Protein AF-A0A9D9EB03-F1 (afdb_monomer_lite)

Radius of gyration: 18.65 Å; chains: 1; bounding box: 46×35×50 Å

Secondary structure (DSSP, 8-state):
-EEEEEEEEEEEE-TTS-EEEEEEEEEEEEEETTEEEEEEEEGGG--S-----HHHHTTPPP---HHHHHHHHHHHHHHHHHHHHHHHHHHT--EEETTEEE---TT---EEEETTEEEE--HHHHHTT------

pLDDT: mean 79.45, std 19.83, range [30.23, 98.12]

Foldseek 3Di:
DDKDKDKAWDFDADPVRHGPWTFMKIKIWDDDPNDIDIDIDTQLVLDLDLCHDPVRLVRGDDDPRPSSVVSSVLNVLLVVVLVVVVVCLCVQHWDDQDNFIFGRHNPDQGWGDDPHDTAHDDPVCSSSSNDDDDD

Sequence (135 aa):
MVGTTYYAAVAELDQQQEVKQVFATTALTSYEDREFSYKEMDEHAIPACCDCPVGILKLLTPTDDQNANQWRKNCATYHRAKQLLKQAEKNGNTINACHHDLFFDKGCKKWLETDNQSYYVRRKDILDNNFIVIA

Structure (mmCIF, N/CA/C/O backbone):
data_AF-A0A9D9EB03-F1
#
_entry.id   AF-A0A9D9EB03-F1
#
loop_
_atom_site.group_PDB
_atom_site.id
_atom_site.type_symbol
_atom_site.label_atom_id
_atom_site.label_alt_id
_atom_site.label_comp_id
_atom_site.label_asym_id
_atom_site.label_entity_id
_atom_site.label_seq_id
_atom_site.pdbx_PDB_ins_code
_atom_site.Cartn_x
_atom_site.Cartn_y
_atom_site.Cartn_z
_atom_site.occupancy
_atom_site.B_iso_or_equiv
_atom_site.auth_seq_id
_atom_site.auth_comp_id
_atom_site.auth_asym_id
_atom_site.auth_atom_id
_atom_site.pdbx_PDB_model_num
ATOM 1 N N . MET A 1 1 ? -3.093 -20.491 -11.125 1.00 67.25 1 MET A N 1
ATOM 2 C CA . MET A 1 1 ? -3.325 -19.392 -10.167 1.00 67.25 1 MET A CA 1
ATOM 3 C C . MET A 1 1 ? -3.626 -18.041 -10.837 1.00 67.25 1 MET A C 1
ATOM 5 O O . MET A 1 1 ? -2.809 -17.549 -11.611 1.00 67.25 1 MET A O 1
ATOM 9 N N . VAL A 1 2 ? -4.777 -17.428 -10.535 1.00 75.94 2 VAL A N 1
ATOM 10 C CA . VAL A 1 2 ? -5.097 -16.014 -10.841 1.00 75.94 2 VAL A CA 1
ATOM 11 C C . VAL A 1 2 ? -5.243 -15.272 -9.517 1.00 75.94 2 VAL A C 1
ATOM 13 O O . VAL A 1 2 ? -5.966 -15.741 -8.651 1.00 75.94 2 VAL A O 1
ATOM 16 N N . GLY A 1 3 ? -4.586 -14.129 -9.335 1.00 80.06 3 GLY A N 1
ATOM 17 C CA . GLY A 1 3 ? -4.628 -13.412 -8.061 1.00 80.06 3 GLY A CA 1
ATOM 18 C C . GLY A 1 3 ? -4.230 -11.948 -8.182 1.00 80.06 3 GLY A C 1
ATOM 19 O O . GLY A 1 3 ? -3.522 -11.560 -9.113 1.00 80.06 3 GLY A O 1
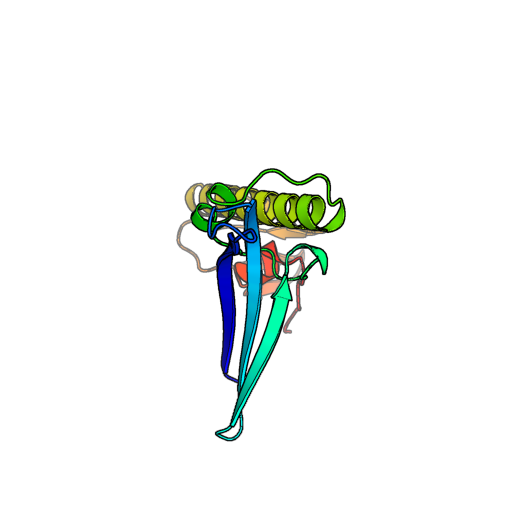ATOM 20 N N . THR A 1 4 ? -4.702 -11.131 -7.245 1.00 88.12 4 THR A N 1
ATOM 21 C CA . THR A 1 4 ? -4.337 -9.714 -7.135 1.00 88.12 4 THR A CA 1
ATOM 22 C C . THR A 1 4 ? -4.225 -9.291 -5.677 1.00 88.12 4 THR A C 1
ATOM 24 O O . THR A 1 4 ? -4.696 -9.976 -4.768 1.00 88.12 4 THR A O 1
ATOM 27 N N . THR A 1 5 ? -3.638 -8.123 -5.464 1.00 92.62 5 THR A N 1
ATOM 28 C CA . THR A 1 5 ? -3.664 -7.437 -4.179 1.00 92.62 5 THR A CA 1
ATOM 29 C C . THR A 1 5 ? -4.834 -6.460 -4.148 1.00 92.62 5 THR A C 1
ATOM 31 O O . THR A 1 5 ? -4.990 -5.647 -5.062 1.00 92.62 5 THR A O 1
ATOM 34 N N . TYR A 1 6 ? -5.658 -6.542 -3.109 1.00 94.69 6 TYR A N 1
ATOM 35 C CA . TYR A 1 6 ? -6.695 -5.567 -2.797 1.00 94.69 6 TYR A CA 1
ATOM 36 C C . TYR A 1 6 ? -6.213 -4.646 -1.679 1.00 94.69 6 TYR A C 1
ATOM 38 O O . TYR A 1 6 ? -5.579 -5.108 -0.736 1.00 94.69 6 TYR A O 1
ATOM 46 N N . TYR A 1 7 ? -6.537 -3.361 -1.779 1.00 96.44 7 TYR A N 1
ATOM 47 C CA . TYR A 1 7 ? -6.171 -2.342 -0.802 1.00 96.44 7 TYR A CA 1
ATOM 48 C C . TYR A 1 7 ? -7.417 -1.576 -0.373 1.00 96.44 7 TYR A C 1
ATOM 50 O O . TYR A 1 7 ? -8.228 -1.207 -1.224 1.00 96.44 7 TYR A O 1
ATOM 58 N N . ALA A 1 8 ? -7.537 -1.273 0.917 1.00 97.25 8 ALA A N 1
ATOM 59 C CA . ALA A 1 8 ? -8.588 -0.401 1.428 1.00 97.25 8 ALA A CA 1
ATOM 60 C C . ALA A 1 8 ? -8.085 0.488 2.568 1.00 97.25 8 ALA A C 1
ATOM 62 O O . ALA A 1 8 ? -7.229 0.087 3.352 1.00 97.25 8 ALA A O 1
ATOM 63 N N . ALA A 1 9 ? -8.647 1.694 2.650 1.00 98.00 9 ALA A N 1
ATOM 64 C CA . ALA A 1 9 ? -8.582 2.527 3.844 1.00 98.00 9 ALA A CA 1
ATOM 65 C C . ALA A 1 9 ? -9.764 2.146 4.743 1.00 98.00 9 ALA A C 1
ATOM 67 O O . ALA A 1 9 ? -10.914 2.205 4.304 1.00 98.00 9 ALA A O 1
ATOM 68 N N . VAL A 1 10 ? -9.480 1.728 5.971 1.00 97.50 10 VAL A N 1
ATOM 69 C CA . VAL A 1 10 ? -10.471 1.256 6.941 1.00 97.50 10 VAL A CA 1
ATOM 70 C C . VAL A 1 10 ? -10.568 2.277 8.061 1.00 97.50 10 VAL A C 1
ATOM 72 O O . VAL A 1 10 ? -9.563 2.589 8.694 1.00 97.50 10 VAL A O 1
ATOM 75 N N . ALA A 1 11 ? -11.774 2.797 8.290 1.00 97.50 11 ALA A N 1
ATOM 76 C CA . ALA A 1 11 ? -12.063 3.663 9.425 1.00 97.50 11 ALA A CA 1
ATOM 77 C C . ALA A 1 11 ? -12.370 2.807 10.661 1.00 97.50 11 ALA A C 1
ATOM 79 O O . ALA A 1 11 ? -13.362 2.078 10.689 1.00 97.50 11 ALA A O 1
ATOM 80 N N . GLU A 1 12 ? -11.520 2.902 11.676 1.00 95.94 12 GLU A N 1
ATOM 81 C CA . GLU A 1 12 ? -11.812 2.409 13.016 1.00 95.94 12 GLU A CA 1
ATOM 82 C C . GLU A 1 12 ? -12.678 3.439 13.737 1.00 95.94 12 GLU A C 1
ATOM 84 O O . GLU A 1 12 ? -12.338 4.625 13.783 1.00 95.94 12 GLU A O 1
ATOM 89 N N . LEU A 1 13 ? -13.794 2.977 14.297 1.00 96.88 13 LEU A N 1
ATOM 90 C CA . LEU A 1 13 ? -14.709 3.807 15.070 1.00 96.88 13 LEU A CA 1
ATOM 91 C C . LEU A 1 13 ? -14.452 3.641 16.571 1.00 96.88 13 LEU A C 1
ATOM 93 O O . LEU A 1 13 ? -14.048 2.566 17.020 1.00 96.88 13 LEU A O 1
ATOM 97 N N . ASP A 1 14 ? -14.697 4.689 17.349 1.00 95.38 14 ASP A N 1
ATOM 98 C CA . ASP A 1 14 ? -14.716 4.619 18.809 1.00 95.38 14 ASP A CA 1
ATOM 99 C C . ASP A 1 14 ? -16.072 4.120 19.360 1.00 95.38 14 ASP A C 1
ATOM 101 O O . ASP A 1 14 ? -16.955 3.674 18.622 1.00 95.38 14 ASP A O 1
ATOM 105 N N . GLN A 1 15 ? -16.245 4.169 20.685 1.00 95.06 15 GLN A N 1
ATOM 106 C CA . GLN A 1 15 ? -17.484 3.734 21.346 1.00 95.06 15 GLN A CA 1
ATOM 107 C C . GLN A 1 15 ? -18.686 4.637 21.018 1.00 95.06 15 GLN A C 1
ATOM 109 O O . GLN A 1 15 ? -19.831 4.217 21.179 1.00 95.06 15 GLN A O 1
ATOM 114 N N . GLN A 1 16 ? -18.430 5.859 20.555 1.00 95.31 16 GLN A N 1
ATOM 115 C CA . GLN A 1 16 ? -19.400 6.880 20.186 1.00 95.31 16 GLN A CA 1
ATOM 116 C C . GLN A 1 16 ? -19.726 6.855 18.683 1.00 95.31 16 GLN A C 1
ATOM 118 O O . GLN A 1 16 ? -20.527 7.667 18.226 1.00 95.31 16 GLN A O 1
ATOM 123 N N . GLN A 1 17 ? -19.170 5.894 17.932 1.00 93.31 17 GLN A N 1
ATOM 124 C CA . GLN A 1 17 ? -19.271 5.782 16.473 1.00 93.31 17 GLN A CA 1
ATOM 125 C C . GLN A 1 17 ? -18.589 6.928 15.704 1.00 93.31 17 GLN A C 1
ATOM 127 O O . GLN A 1 17 ? -18.892 7.146 14.529 1.00 93.31 17 GLN A O 1
ATOM 132 N N . GLU A 1 18 ? -17.641 7.632 16.322 1.00 95.56 18 GLU A N 1
ATOM 133 C CA . GLU A 1 18 ? -16.800 8.619 15.645 1.00 95.56 18 GLU A CA 1
ATOM 134 C C . GLU A 1 18 ? -15.528 7.966 15.091 1.00 95.56 18 GLU A C 1
ATOM 136 O O . GLU A 1 18 ? -15.047 6.953 15.602 1.00 95.56 18 GLU A O 1
ATOM 141 N N . VAL A 1 19 ? -14.972 8.525 14.011 1.00 96.06 19 VAL A N 1
ATOM 142 C CA . VAL A 1 19 ? -13.752 7.989 13.387 1.00 96.06 19 VAL A CA 1
ATOM 143 C C . VAL A 1 19 ? -12.556 8.259 14.294 1.00 96.06 19 VAL A C 1
ATOM 145 O O . VAL A 1 19 ? -12.070 9.386 14.378 1.00 96.06 19 VAL A O 1
ATOM 148 N N . LYS A 1 20 ? -12.041 7.200 14.917 1.00 96.56 20 LYS A N 1
ATOM 149 C CA . LYS A 1 20 ? -10.843 7.225 15.757 1.00 96.56 20 LYS A CA 1
ATOM 150 C C . LYS A 1 20 ? -9.575 7.296 14.913 1.00 96.56 20 LYS A C 1
ATOM 152 O O . LYS A 1 20 ? -8.693 8.109 15.176 1.00 96.56 20 LYS A O 1
ATOM 157 N N . GLN A 1 21 ? -9.472 6.432 13.907 1.00 96.94 21 GLN A N 1
ATOM 158 C CA . GLN A 1 21 ? -8.348 6.420 12.974 1.00 96.94 21 GLN A CA 1
ATOM 159 C C . GLN A 1 21 ? -8.715 5.762 11.649 1.00 96.94 21 GLN A C 1
ATOM 161 O O . GLN A 1 21 ? -9.649 4.970 11.571 1.00 96.94 21 GLN A O 1
ATOM 166 N N . VAL A 1 22 ? -7.949 6.074 10.608 1.00 98.12 22 VAL A N 1
ATOM 167 C CA . VAL A 1 22 ? -8.028 5.422 9.303 1.00 98.12 22 VAL A CA 1
ATOM 168 C C . VAL A 1 22 ? -6.688 4.762 9.000 1.00 98.12 22 VAL A C 1
ATOM 170 O O . VAL A 1 22 ? -5.674 5.452 8.878 1.00 98.12 22 VAL A O 1
ATOM 173 N N . PHE A 1 23 ? -6.689 3.440 8.855 1.00 97.69 23 PHE A N 1
ATOM 174 C CA . PHE A 1 23 ? -5.498 2.636 8.565 1.00 97.69 23 PHE A CA 1
ATOM 175 C C . PHE A 1 23 ? -5.669 1.848 7.264 1.00 97.69 23 PHE A C 1
ATOM 177 O O . PHE A 1 23 ? -6.782 1.675 6.761 1.00 97.69 23 PHE A O 1
ATOM 184 N N . ALA A 1 24 ? -4.563 1.398 6.675 1.00 97.62 24 ALA A N 1
ATOM 185 C CA . ALA A 1 24 ? -4.609 0.599 5.456 1.00 97.62 24 ALA A CA 1
ATOM 186 C C . ALA A 1 24 ? -4.706 -0.898 5.764 1.00 97.62 24 ALA A C 1
ATOM 188 O O . ALA A 1 24 ? -3.924 -1.434 6.549 1.00 97.62 24 ALA A O 1
ATOM 189 N N . THR A 1 25 ? -5.606 -1.585 5.063 1.00 96.44 25 THR A N 1
ATOM 190 C CA . THR A 1 25 ? -5.631 -3.047 4.980 1.00 96.44 25 THR A CA 1
ATOM 191 C C . THR A 1 25 ? -5.314 -3.509 3.566 1.00 96.44 25 THR A C 1
ATOM 193 O O . THR A 1 25 ? -5.595 -2.821 2.577 1.00 96.44 25 THR A O 1
ATOM 196 N N . THR A 1 26 ? -4.717 -4.688 3.481 1.00 95.56 26 THR A N 1
ATOM 197 C CA . THR A 1 26 ? -4.301 -5.333 2.250 1.00 95.56 26 THR A CA 1
ATOM 198 C C . THR A 1 26 ? -4.751 -6.787 2.250 1.00 95.56 26 THR A C 1
ATOM 200 O O . THR A 1 26 ? -4.498 -7.514 3.203 1.00 95.56 26 THR A O 1
ATOM 203 N N . ALA A 1 27 ? -5.362 -7.244 1.161 1.00 94.56 27 ALA A N 1
ATOM 204 C CA . ALA A 1 27 ? -5.707 -8.649 0.984 1.00 94.56 27 ALA A CA 1
ATOM 205 C C . ALA A 1 27 ? -5.032 -9.210 -0.265 1.00 94.56 27 ALA A C 1
ATOM 207 O O . ALA A 1 27 ? -5.237 -8.717 -1.375 1.00 94.56 27 ALA A O 1
ATOM 208 N N . LEU A 1 28 ? -4.231 -10.258 -0.085 1.00 93.06 28 LEU A N 1
ATOM 209 C CA . LEU A 1 28 ? -3.747 -11.067 -1.198 1.00 93.06 28 LEU A CA 1
ATOM 210 C C . LEU A 1 28 ? -4.854 -12.042 -1.570 1.00 93.06 28 LEU A C 1
ATOM 212 O O . LEU A 1 28 ? -5.310 -12.794 -0.715 1.00 93.06 28 LEU A O 1
ATOM 216 N N . THR A 1 29 ? -5.288 -12.016 -2.823 1.00 93.75 29 THR A N 1
ATOM 217 C CA . THR A 1 29 ? -6.339 -12.900 -3.336 1.00 93.75 29 THR A CA 1
ATOM 218 C C . THR A 1 29 ? -5.741 -13.907 -4.301 1.00 93.75 29 THR A C 1
ATOM 220 O O . THR A 1 29 ? -4.830 -13.576 -5.063 1.00 93.75 29 THR A O 1
ATOM 223 N N . SER A 1 30 ? -6.261 -15.128 -4.280 1.00 93.50 30 SER A N 1
ATOM 224 C CA . SER A 1 30 ? -5.889 -16.182 -5.213 1.00 93.50 30 SER A CA 1
ATOM 225 C C . SER A 1 30 ? -7.109 -17.016 -5.582 1.00 93.50 30 SER A C 1
ATOM 227 O O . SER A 1 30 ? -7.974 -17.296 -4.754 1.00 93.50 30 SER A O 1
ATOM 229 N N . TYR A 1 31 ? -7.167 -17.407 -6.846 1.00 93.62 31 TYR A N 1
ATOM 230 C CA . TYR A 1 31 ? -8.125 -18.344 -7.391 1.00 93.62 31 TYR A CA 1
ATOM 231 C C . TYR A 1 31 ? -7.377 -19.451 -8.131 1.00 93.62 31 TYR A C 1
ATOM 233 O O . TYR A 1 31 ? -6.629 -19.201 -9.089 1.00 93.62 31 TYR A O 1
ATOM 241 N N . GLU A 1 32 ? -7.570 -20.678 -7.668 1.00 94.06 32 GLU A N 1
ATOM 242 C CA . GLU A 1 32 ? -6.934 -21.885 -8.187 1.00 94.06 32 GLU A CA 1
ATOM 243 C C . GLU A 1 32 ? -7.855 -23.080 -7.948 1.00 94.06 32 GLU A C 1
ATOM 245 O O . GLU A 1 32 ? -8.595 -23.094 -6.975 1.00 94.06 32 GLU A O 1
ATOM 250 N N . ASP A 1 33 ? -7.890 -24.035 -8.878 1.00 93.50 33 ASP A N 1
ATOM 251 C CA . ASP A 1 33 ? -8.702 -25.259 -8.767 1.00 93.50 33 ASP A CA 1
ATOM 252 C C . ASP A 1 33 ? -10.184 -25.048 -8.412 1.00 93.50 33 ASP A C 1
ATOM 254 O O . ASP A 1 33 ? -10.845 -25.897 -7.823 1.00 93.50 33 ASP A O 1
ATOM 258 N N . ARG A 1 34 ? -10.744 -23.932 -8.895 1.00 93.12 34 ARG A N 1
ATOM 259 C CA . ARG A 1 34 ? -12.121 -23.466 -8.649 1.00 93.12 34 ARG A CA 1
ATOM 260 C C . ARG A 1 34 ? -12.387 -22.973 -7.225 1.00 93.12 34 ARG A C 1
ATOM 262 O O . ARG A 1 34 ? -13.534 -22.670 -6.902 1.00 93.12 34 ARG A O 1
ATOM 269 N N . GLU A 1 35 ? -11.346 -22.823 -6.421 1.00 95.12 35 GLU A N 1
ATOM 270 C CA . GLU A 1 35 ? -11.410 -22.320 -5.058 1.00 95.12 35 GLU A CA 1
ATOM 271 C C . GLU A 1 35 ? -10.882 -20.886 -4.979 1.00 95.12 35 GLU A C 1
ATOM 273 O O . GLU A 1 35 ? -9.880 -20.526 -5.599 1.00 95.12 35 GLU A O 1
ATOM 278 N N . PHE A 1 36 ? -11.580 -20.052 -4.208 1.00 94.44 36 PHE A N 1
ATOM 279 C CA . PHE A 1 36 ? -11.145 -18.700 -3.877 1.00 94.44 36 PHE A CA 1
ATOM 280 C C . PHE A 1 36 ? -10.510 -18.697 -2.491 1.00 94.44 36 PHE A C 1
ATOM 282 O O . PHE A 1 36 ? -11.112 -19.159 -1.524 1.00 94.44 36 PHE A O 1
ATOM 289 N N . SER A 1 37 ? -9.317 -18.126 -2.393 1.00 94.31 37 SER A N 1
ATOM 290 C CA . SER A 1 37 ? -8.600 -17.932 -1.140 1.00 94.31 37 SER A CA 1
ATOM 291 C C . SER A 1 37 ? -8.144 -16.485 -1.013 1.00 94.31 37 SER A C 1
ATOM 293 O O . SER A 1 37 ? -7.896 -15.786 -2.002 1.00 94.31 37 SER A O 1
ATOM 295 N N . TYR A 1 38 ? -8.036 -16.025 0.227 1.00 94.62 38 TYR A N 1
ATOM 296 C CA . TYR A 1 38 ? -7.471 -14.724 0.527 1.00 94.62 38 TYR A CA 1
ATOM 297 C C . TYR A 1 38 ? -6.682 -14.763 1.832 1.00 94.62 38 TYR A C 1
ATOM 299 O O . TYR A 1 38 ? -6.896 -15.623 2.684 1.00 94.62 38 TYR A O 1
ATOM 307 N N . LYS A 1 39 ? -5.757 -13.817 1.968 1.00 92.69 39 LYS A N 1
ATOM 308 C CA . LYS A 1 39 ? -5.047 -13.536 3.212 1.00 92.69 39 LYS A CA 1
ATOM 309 C C . LYS A 1 39 ? -5.063 -12.035 3.449 1.00 92.69 39 LYS A C 1
ATOM 311 O O . LYS A 1 39 ? -4.432 -11.307 2.675 1.00 92.69 39 LYS A O 1
ATOM 316 N N . GLU A 1 40 ? -5.760 -11.578 4.487 1.00 93.62 40 GLU A N 1
ATOM 317 C CA . GLU A 1 40 ? -5.684 -10.186 4.922 1.00 93.62 40 GLU A CA 1
ATOM 318 C C . GLU A 1 40 ? -4.480 -9.923 5.830 1.00 93.62 40 GLU A C 1
ATOM 320 O O . GLU A 1 40 ? -4.043 -10.776 6.604 1.00 93.62 40 GLU A O 1
ATOM 325 N N . MET A 1 41 ? -3.928 -8.723 5.701 1.00 94.75 41 MET A N 1
ATOM 326 C CA . MET A 1 41 ? -2.900 -8.137 6.554 1.00 94.75 41 MET A CA 1
ATOM 327 C C . MET A 1 41 ? -3.119 -6.623 6.557 1.00 94.75 41 MET A C 1
ATOM 329 O O . MET A 1 41 ? -3.539 -6.059 5.549 1.00 94.75 41 MET A O 1
ATOM 333 N N . ASP A 1 42 ? -2.812 -5.936 7.647 1.00 95.12 42 ASP A N 1
ATOM 334 C CA . ASP A 1 42 ? -2.807 -4.473 7.673 1.00 95.12 42 ASP A CA 1
ATOM 335 C C . ASP A 1 42 ? -1.381 -3.908 7.613 1.00 95.12 42 ASP A C 1
ATOM 337 O O . ASP A 1 42 ? -0.390 -4.641 7.560 1.00 95.12 42 ASP A O 1
ATOM 341 N N . GLU A 1 43 ? -1.274 -2.585 7.559 1.00 95.50 43 GLU A N 1
ATOM 342 C CA . GLU A 1 43 ? 0.005 -1.880 7.469 1.00 95.50 43 GLU A CA 1
ATOM 343 C C . GLU A 1 43 ? 0.959 -2.118 8.654 1.00 95.50 43 GLU A C 1
ATOM 345 O O . GLU A 1 43 ? 2.171 -1.970 8.483 1.00 95.50 43 GLU A O 1
ATOM 350 N N . HIS A 1 44 ? 0.466 -2.563 9.813 1.00 95.00 44 HIS A N 1
ATOM 351 C CA . HIS A 1 44 ? 1.286 -2.872 10.990 1.00 95.00 44 HIS A CA 1
ATOM 352 C C . HIS A 1 44 ? 2.052 -4.196 10.825 1.00 95.00 44 HIS A C 1
ATOM 354 O O . HIS A 1 44 ? 3.062 -4.426 11.494 1.00 95.00 44 HIS A O 1
ATOM 360 N N . ALA A 1 45 ? 1.614 -5.059 9.902 1.00 93.56 45 ALA A N 1
ATOM 361 C CA . ALA A 1 45 ? 2.263 -6.332 9.585 1.00 93.56 45 ALA A CA 1
ATOM 362 C C . ALA A 1 45 ? 3.403 -6.210 8.552 1.00 93.56 45 ALA A C 1
ATOM 364 O O . ALA A 1 45 ? 3.991 -7.220 8.170 1.00 93.56 45 ALA A O 1
ATOM 365 N N . ILE A 1 46 ? 3.701 -4.993 8.077 1.00 91.06 46 ILE A N 1
ATOM 366 C CA . ILE A 1 46 ? 4.666 -4.701 7.001 1.00 91.06 46 ILE A CA 1
ATOM 367 C C . ILE A 1 46 ? 4.469 -5.615 5.770 1.00 91.06 46 ILE A C 1
ATOM 369 O O . ILE A 1 46 ? 5.362 -6.391 5.410 1.00 91.06 46 ILE A O 1
ATOM 373 N N . PRO A 1 47 ? 3.315 -5.548 5.078 1.00 89.69 47 PRO A N 1
ATOM 374 C CA . PRO A 1 47 ? 3.113 -6.338 3.871 1.00 89.69 47 PRO A CA 1
ATOM 375 C C . PRO A 1 47 ? 4.194 -6.053 2.817 1.00 89.69 47 PRO A C 1
ATOM 377 O O . PRO A 1 47 ? 4.505 -4.901 2.521 1.00 89.69 47 PRO A O 1
ATOM 380 N N . ALA A 1 48 ? 4.727 -7.096 2.174 1.00 86.88 48 ALA A N 1
ATOM 381 C CA . ALA A 1 48 ? 5.701 -6.923 1.087 1.00 86.88 48 ALA A CA 1
ATOM 382 C C . ALA A 1 48 ? 5.105 -6.195 -0.139 1.00 86.88 48 ALA A C 1
ATOM 384 O O . ALA A 1 48 ? 5.822 -5.579 -0.925 1.00 86.88 48 ALA A O 1
ATOM 385 N N . CYS A 1 49 ? 3.783 -6.245 -0.305 1.00 88.00 49 CYS A N 1
ATOM 386 C CA . CYS A 1 49 ? 3.070 -5.596 -1.396 1.00 88.00 49 CYS A CA 1
ATOM 387 C C . CYS A 1 49 ? 2.958 -4.079 -1.159 1.00 88.00 49 CYS A C 1
ATOM 389 O O . CYS A 1 49 ? 2.172 -3.604 -0.337 1.00 88.00 49 CYS A O 1
ATOM 391 N N . CYS A 1 50 ? 3.751 -3.321 -1.918 1.00 91.50 50 CYS A N 1
ATOM 392 C CA . CYS A 1 50 ? 3.905 -1.872 -1.768 1.00 91.50 50 CYS A CA 1
ATOM 393 C C . CYS A 1 50 ? 3.282 -1.066 -2.924 1.00 91.50 50 CYS A C 1
ATOM 395 O O . CYS A 1 50 ? 3.519 0.135 -3.044 1.00 91.50 50 CYS A O 1
ATOM 397 N N . ASP A 1 51 ? 2.473 -1.689 -3.786 1.00 92.31 51 ASP A N 1
ATOM 398 C CA . ASP A 1 51 ? 1.809 -1.021 -4.910 1.00 92.31 51 ASP A CA 1
ATOM 399 C C . ASP A 1 51 ? 0.470 -0.348 -4.532 1.00 92.31 51 ASP A C 1
ATOM 401 O O . ASP A 1 51 ? -0.285 0.069 -5.417 1.00 92.31 51 ASP A O 1
ATOM 405 N N . CYS A 1 52 ? 0.221 -0.151 -3.226 1.00 95.25 52 CYS A N 1
ATOM 406 C CA . CYS A 1 52 ? -0.965 0.506 -2.664 1.00 95.25 52 CYS A CA 1
ATOM 407 C C . CYS A 1 52 ? -1.232 1.871 -3.322 1.00 95.25 52 CYS A C 1
ATOM 409 O O . CYS A 1 52 ? -0.353 2.735 -3.295 1.00 95.25 52 CYS A O 1
ATOM 411 N N . PRO A 1 53 ? -2.420 2.121 -3.904 1.00 95.69 53 PRO A N 1
ATOM 412 C CA . PRO A 1 53 ? -2.735 3.378 -4.576 1.00 95.69 53 PRO A CA 1
ATOM 413 C C . PRO A 1 53 ? -2.483 4.627 -3.721 1.00 95.69 53 PRO A C 1
ATOM 415 O O . PRO A 1 53 ? -2.929 4.724 -2.581 1.00 95.69 53 PRO A O 1
ATOM 418 N N . VAL A 1 54 ? -1.877 5.658 -4.324 1.00 96.12 54 VAL A N 1
ATOM 419 C CA . VAL A 1 54 ? -1.620 6.955 -3.661 1.00 96.12 54 VAL A CA 1
ATOM 420 C C . VAL A 1 54 ? -2.896 7.581 -3.085 1.00 96.12 54 VAL A C 1
ATOM 422 O O . VAL A 1 54 ? -2.836 8.263 -2.069 1.00 96.12 54 VAL A O 1
ATOM 425 N N . GLY A 1 55 ? -4.052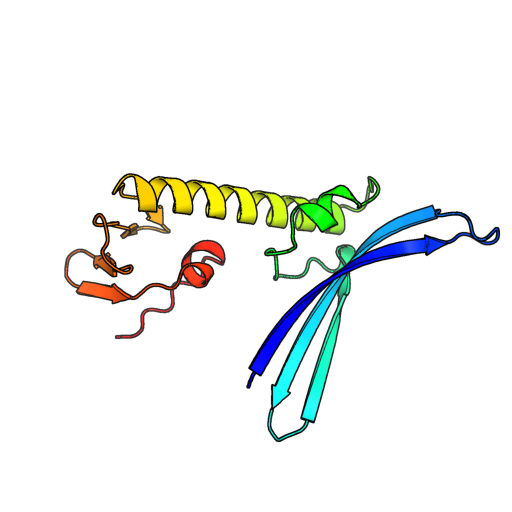 7.352 -3.718 1.00 97.44 55 GLY A N 1
ATOM 426 C CA . GLY A 1 55 ? -5.344 7.812 -3.204 1.00 97.44 55 GLY A CA 1
ATOM 427 C C . GLY A 1 55 ? -5.677 7.229 -1.830 1.00 97.44 55 GLY A C 1
ATOM 428 O O . GLY A 1 55 ? -6.095 7.978 -0.961 1.00 97.44 55 GLY A O 1
ATOM 429 N N . ILE A 1 56 ? -5.413 5.936 -1.614 1.00 97.38 56 ILE A N 1
ATOM 430 C CA . ILE A 1 56 ? -5.632 5.265 -0.324 1.00 97.38 56 ILE A CA 1
ATOM 431 C C . ILE A 1 56 ? -4.651 5.797 0.717 1.00 97.38 56 ILE A C 1
ATOM 433 O O . ILE A 1 56 ? -5.079 6.184 1.796 1.00 97.38 56 ILE A O 1
ATOM 437 N N . LEU A 1 57 ? -3.362 5.916 0.372 1.00 97.06 57 LEU A N 1
ATOM 438 C CA . LEU A 1 57 ? -2.337 6.447 1.285 1.00 97.06 57 LEU A CA 1
ATOM 439 C C . LEU A 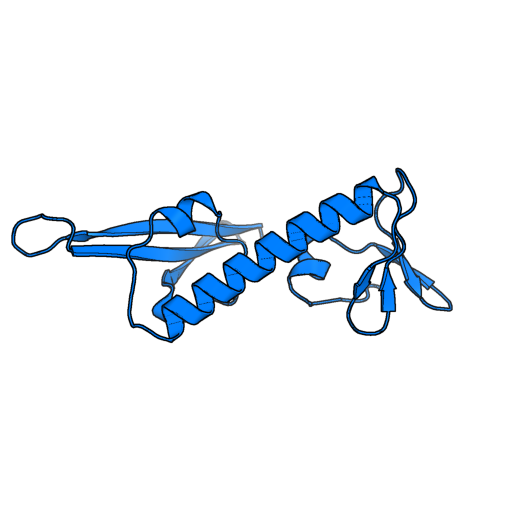1 57 ? -2.672 7.853 1.812 1.00 97.06 57 LEU A C 1
ATOM 441 O O . LEU A 1 57 ? -2.334 8.181 2.943 1.00 97.06 57 LEU A O 1
ATOM 445 N N . LYS A 1 58 ? -3.341 8.684 1.003 1.00 97.50 58 LYS A N 1
ATOM 446 C CA . LYS A 1 58 ? -3.767 10.042 1.386 1.00 97.50 58 LYS A CA 1
ATOM 447 C C . LYS A 1 58 ? -4.944 10.079 2.361 1.00 97.50 58 LYS A C 1
ATOM 449 O O . LYS A 1 58 ? -5.173 11.126 2.954 1.00 97.50 58 LYS A O 1
ATOM 454 N N . LEU A 1 59 ? -5.702 8.990 2.484 1.00 98.06 59 LEU A N 1
ATOM 455 C CA . LEU A 1 59 ? -6.843 8.895 3.398 1.00 98.06 59 LEU A CA 1
ATOM 456 C C . LEU A 1 59 ? -6.428 8.459 4.806 1.00 98.06 59 LEU A C 1
ATOM 458 O O . LEU A 1 59 ? -7.242 8.535 5.720 1.00 98.06 59 LEU A O 1
ATOM 462 N N . LEU A 1 60 ? -5.195 7.977 4.976 1.00 98.00 60 LEU A N 1
ATOM 463 C CA . LEU A 1 60 ? -4.742 7.385 6.228 1.00 98.00 60 LEU A CA 1
ATOM 464 C C . LEU A 1 6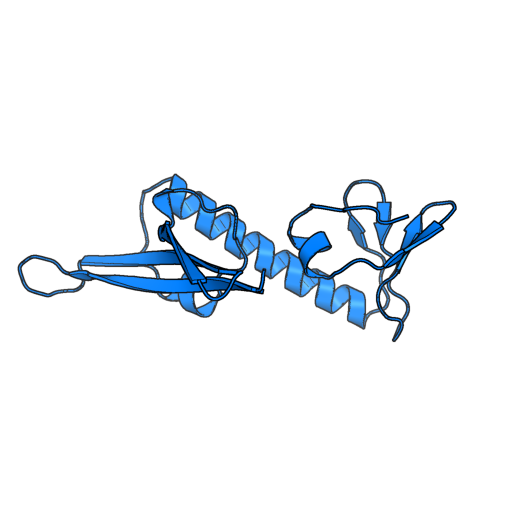0 ? -4.442 8.458 7.273 1.00 98.00 60 LEU A C 1
ATOM 466 O O . LEU A 1 60 ? -3.773 9.456 6.993 1.00 98.00 60 LEU A O 1
ATOM 470 N N . THR A 1 61 ? -4.885 8.216 8.501 1.00 98.00 61 THR A N 1
ATOM 471 C CA . THR A 1 61 ? -4.568 9.067 9.648 1.00 98.00 61 THR A CA 1
ATOM 472 C C . THR A 1 61 ? -3.074 8.939 9.982 1.00 98.00 61 THR A C 1
ATOM 474 O O . THR A 1 61 ? -2.508 7.844 9.849 1.00 98.00 61 THR A O 1
ATOM 477 N N . PRO A 1 62 ? -2.391 10.022 10.403 1.00 97.25 62 PRO A N 1
ATOM 478 C CA . PRO A 1 62 ? -1.056 9.918 10.990 1.00 97.25 62 PRO A CA 1
ATOM 479 C C . PRO A 1 62 ? -1.029 8.899 12.138 1.00 97.25 62 PRO A C 1
ATOM 481 O O . PRO A 1 62 ? -1.990 8.796 12.893 1.00 97.25 62 PRO A O 1
ATOM 484 N N . THR A 1 63 ? 0.058 8.141 12.256 1.00 96.81 63 THR A N 1
ATOM 485 C CA . THR A 1 63 ? 0.236 7.111 13.289 1.00 96.81 63 THR A CA 1
ATOM 486 C C . THR A 1 63 ? 1.673 7.138 13.795 1.00 96.81 63 THR A C 1
ATOM 488 O O . THR A 1 63 ? 2.580 7.481 13.034 1.00 96.81 63 THR A O 1
ATOM 491 N N . ASP A 1 64 ? 1.883 6.759 15.053 1.00 97.31 64 ASP A N 1
ATOM 492 C CA . ASP A 1 64 ? 3.214 6.594 15.651 1.00 97.31 64 ASP A CA 1
ATOM 493 C C . ASP A 1 64 ? 3.757 5.164 15.484 1.00 97.31 64 ASP A C 1
ATOM 495 O O . ASP A 1 64 ? 4.903 4.880 15.839 1.00 97.31 64 ASP A O 1
ATOM 499 N N . ASP A 1 65 ? 2.962 4.255 14.908 1.00 97.00 65 ASP A N 1
ATOM 500 C CA . ASP A 1 65 ? 3.392 2.884 14.658 1.00 97.00 65 ASP A CA 1
ATOM 501 C C . ASP A 1 65 ? 4.523 2.835 13.617 1.00 97.00 65 ASP A C 1
ATOM 503 O O . ASP A 1 65 ? 4.411 3.324 12.485 1.00 97.00 65 ASP A O 1
ATOM 507 N N . GLN A 1 66 ? 5.654 2.250 14.014 1.00 97.62 66 GLN A N 1
ATOM 508 C CA . GLN A 1 66 ? 6.857 2.207 13.185 1.00 97.62 66 GLN A CA 1
ATOM 509 C C . GLN A 1 66 ? 6.671 1.330 11.944 1.00 97.62 66 GLN A C 1
ATOM 511 O O . GLN A 1 66 ? 7.165 1.682 10.869 1.00 97.62 66 GLN A O 1
ATOM 516 N N . ASN A 1 67 ? 5.939 0.224 12.070 1.00 96.38 67 ASN A N 1
ATOM 517 C CA . ASN A 1 67 ? 5.722 -0.728 10.989 1.00 96.38 67 ASN A CA 1
ATOM 518 C C . ASN A 1 67 ? 4.809 -0.128 9.914 1.00 96.38 67 ASN A C 1
ATOM 520 O O . ASN A 1 67 ? 5.161 -0.142 8.731 1.00 96.38 67 ASN A O 1
ATOM 524 N N . ALA A 1 68 ? 3.703 0.489 10.329 1.00 97.06 68 ALA A N 1
ATOM 525 C CA . ALA A 1 68 ? 2.775 1.197 9.458 1.00 97.06 68 ALA A CA 1
ATOM 526 C C . ALA A 1 68 ? 3.483 2.327 8.701 1.00 97.06 68 ALA A C 1
ATOM 528 O O . ALA A 1 68 ? 3.406 2.417 7.472 1.00 97.06 68 ALA A O 1
ATOM 529 N N . ASN A 1 69 ? 4.256 3.157 9.407 1.00 97.56 69 ASN A N 1
ATOM 530 C CA . ASN A 1 69 ? 5.024 4.234 8.785 1.00 97.56 69 ASN A CA 1
ATOM 531 C C . ASN A 1 69 ? 6.077 3.713 7.799 1.00 97.56 69 ASN A C 1
ATOM 533 O O . ASN A 1 69 ? 6.246 4.280 6.712 1.00 97.56 69 ASN A O 1
ATOM 537 N N . GLN A 1 70 ? 6.759 2.615 8.133 1.00 96.50 70 GLN A N 1
ATOM 538 C CA . GLN A 1 70 ? 7.716 1.981 7.233 1.00 96.50 70 GLN A CA 1
ATOM 539 C C . GLN A 1 70 ? 7.031 1.454 5.966 1.00 96.50 70 GLN A C 1
ATOM 541 O O . GLN A 1 70 ? 7.516 1.695 4.857 1.00 96.50 70 GLN A O 1
ATOM 546 N N . TRP A 1 71 ? 5.883 0.793 6.098 1.00 96.25 71 TRP A N 1
ATOM 547 C CA . TRP A 1 71 ? 5.125 0.297 4.955 1.00 96.25 71 TRP A CA 1
ATOM 548 C C . TRP A 1 71 ? 4.617 1.433 4.052 1.00 96.25 71 TRP A C 1
ATOM 550 O O . TRP A 1 71 ? 4.810 1.396 2.831 1.00 96.25 71 TRP A O 1
ATOM 560 N N . ARG A 1 72 ? 4.073 2.512 4.631 1.00 97.12 72 ARG A N 1
ATOM 561 C CA . ARG A 1 72 ? 3.655 3.718 3.889 1.00 97.12 72 ARG A CA 1
ATOM 562 C C . ARG A 1 72 ? 4.826 4.349 3.122 1.00 97.12 72 ARG A C 1
ATOM 564 O O . ARG A 1 72 ? 4.670 4.745 1.963 1.00 97.12 72 ARG A O 1
ATOM 571 N N . LYS A 1 73 ? 6.024 4.393 3.723 1.00 95.25 73 LYS A N 1
ATOM 572 C CA . LYS A 1 73 ? 7.261 4.871 3.074 1.00 95.25 73 LYS A CA 1
ATOM 573 C C . LYS A 1 73 ? 7.698 3.971 1.915 1.00 95.25 73 LYS A C 1
ATOM 575 O O . LYS A 1 73 ? 8.110 4.484 0.867 1.00 95.25 73 LYS A O 1
ATOM 580 N N . ASN A 1 74 ? 7.584 2.652 2.066 1.00 92.00 74 ASN A N 1
ATOM 581 C CA . ASN A 1 74 ? 7.860 1.706 0.984 1.00 92.00 74 ASN A CA 1
ATOM 582 C C . ASN A 1 74 ? 6.897 1.937 -0.190 1.00 92.00 74 ASN A C 1
ATOM 584 O O . ASN A 1 74 ? 7.341 2.056 -1.333 1.00 92.00 74 ASN A O 1
ATOM 588 N N . CYS A 1 75 ? 5.603 2.131 0.089 1.00 94.44 75 CYS A N 1
ATOM 589 C CA . CYS A 1 75 ? 4.614 2.456 -0.939 1.00 94.44 75 CYS A CA 1
ATOM 590 C C . CYS A 1 75 ? 4.932 3.777 -1.661 1.00 94.44 75 CYS A C 1
ATOM 592 O O . CYS A 1 75 ? 4.883 3.859 -2.890 1.00 94.44 75 CYS A O 1
ATOM 594 N N . ALA A 1 76 ? 5.319 4.823 -0.925 1.00 92.00 76 ALA A N 1
ATOM 59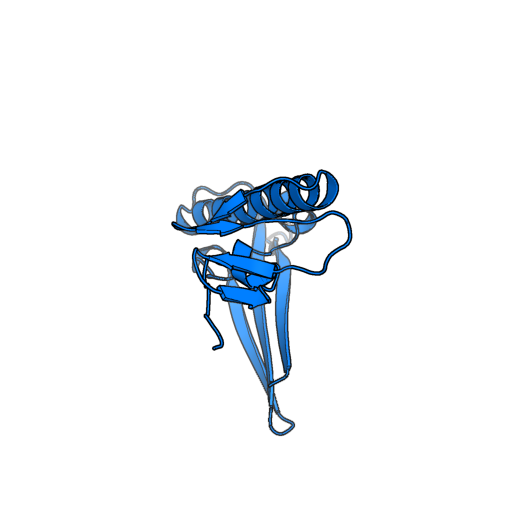5 C CA . ALA A 1 76 ? 5.730 6.094 -1.525 1.00 92.00 76 ALA A CA 1
ATOM 596 C C . ALA A 1 76 ? 6.963 5.936 -2.438 1.00 92.00 76 ALA A C 1
ATOM 598 O O . ALA A 1 76 ? 7.015 6.514 -3.529 1.00 92.00 76 ALA A O 1
ATOM 599 N N . THR A 1 77 ? 7.929 5.114 -2.021 1.00 89.56 77 THR A N 1
ATOM 600 C CA . THR A 1 77 ? 9.128 4.789 -2.809 1.00 89.56 77 THR A CA 1
ATOM 601 C C . THR A 1 77 ? 8.764 4.057 -4.100 1.00 89.56 77 THR A C 1
ATOM 603 O O . THR A 1 77 ? 9.219 4.464 -5.171 1.00 89.56 77 THR A O 1
ATOM 606 N N . TYR A 1 78 ? 7.877 3.059 -4.027 1.00 88.56 78 TYR A N 1
ATOM 607 C CA . TYR A 1 78 ? 7.357 2.342 -5.193 1.00 88.56 78 TYR A CA 1
ATOM 608 C C . TYR A 1 78 ? 6.746 3.303 -6.225 1.00 88.56 78 TYR A C 1
ATOM 610 O O . TYR A 1 78 ? 7.092 3.264 -7.409 1.00 88.56 78 TYR A O 1
ATOM 618 N N . HIS A 1 79 ? 5.882 4.231 -5.794 1.00 89.31 79 HIS A N 1
ATOM 619 C CA . HIS A 1 79 ? 5.263 5.191 -6.719 1.00 89.31 79 HIS A CA 1
ATOM 620 C C . HIS A 1 79 ? 6.268 6.168 -7.313 1.00 89.31 79 HIS A C 1
ATOM 622 O O . HIS A 1 79 ? 6.176 6.479 -8.502 1.00 89.31 79 HIS A O 1
ATOM 628 N N . ARG A 1 80 ? 7.256 6.620 -6.533 1.00 86.56 80 ARG A N 1
ATOM 629 C CA . ARG A 1 80 ? 8.342 7.460 -7.051 1.00 86.56 80 ARG A CA 1
ATOM 630 C C . ARG A 1 80 ? 9.126 6.729 -8.142 1.00 86.56 80 ARG A C 1
ATOM 632 O O . ARG A 1 80 ? 9.306 7.286 -9.224 1.00 86.56 80 ARG A O 1
ATOM 639 N N . ALA A 1 81 ? 9.524 5.482 -7.895 1.00 82.00 81 ALA A N 1
ATOM 640 C CA . ALA A 1 81 ? 10.216 4.649 -8.877 1.00 82.00 81 ALA A CA 1
ATOM 641 C C . ALA A 1 81 ? 9.360 4.436 -10.137 1.00 82.00 81 ALA A C 1
ATOM 643 O O . ALA A 1 81 ? 9.837 4.616 -11.258 1.00 82.00 81 ALA A O 1
ATOM 644 N N . LYS A 1 82 ? 8.058 4.168 -9.973 1.00 83.94 82 LYS A N 1
ATOM 645 C CA . LYS A 1 82 ? 7.110 4.009 -11.085 1.00 83.94 82 LYS A CA 1
ATOM 646 C C . LYS A 1 82 ? 7.019 5.254 -11.973 1.00 83.94 82 LYS A C 1
ATOM 648 O O . LYS A 1 82 ? 6.943 5.107 -13.198 1.00 83.94 82 LYS A O 1
ATOM 653 N N . GLN A 1 83 ? 7.037 6.455 -11.387 1.00 84.69 83 GLN A N 1
ATOM 654 C CA . GLN A 1 83 ? 7.038 7.718 -12.139 1.00 84.69 83 GLN A CA 1
ATOM 655 C C . GLN A 1 83 ? 8.362 7.954 -12.871 1.00 84.69 83 GLN A C 1
ATOM 657 O O . GLN A 1 83 ? 8.343 8.293 -14.054 1.00 84.69 83 GLN A O 1
ATOM 662 N N . LEU A 1 84 ? 9.500 7.721 -12.210 1.00 78.88 84 LEU A N 1
ATOM 663 C CA . LEU A 1 84 ? 10.823 7.844 -12.834 1.00 78.88 84 LEU A CA 1
ATOM 664 C C . LEU A 1 84 ? 10.967 6.893 -14.026 1.00 78.88 84 LEU A C 1
ATOM 666 O O . LEU A 1 84 ? 11.364 7.319 -15.108 1.00 78.88 84 LEU A O 1
ATOM 670 N N . LEU A 1 85 ? 10.534 5.642 -13.865 1.00 75.50 85 LEU A N 1
ATOM 671 C CA . LEU A 1 85 ? 10.508 4.648 -14.934 1.00 75.50 85 LEU A CA 1
ATOM 672 C C . LEU A 1 85 ? 9.642 5.106 -16.113 1.00 75.50 85 LEU A C 1
ATOM 674 O O . LEU A 1 85 ? 10.042 4.978 -17.263 1.00 75.50 85 LEU A O 1
ATOM 678 N N . LYS A 1 86 ? 8.464 5.687 -15.848 1.00 79.62 86 LYS A N 1
ATOM 679 C CA . LYS A 1 86 ? 7.589 6.229 -16.904 1.00 79.62 86 LYS A CA 1
ATOM 680 C C . LYS A 1 86 ? 8.256 7.372 -17.671 1.00 79.62 86 LYS A C 1
ATOM 682 O O . LYS A 1 86 ? 8.089 7.478 -18.883 1.00 79.62 86 LYS A O 1
ATOM 687 N N . GLN A 1 87 ? 8.995 8.227 -16.970 1.00 74.88 87 GLN A N 1
ATOM 688 C CA . GLN A 1 87 ? 9.708 9.343 -17.579 1.00 74.88 87 GLN A CA 1
ATOM 689 C C . GLN A 1 87 ? 10.901 8.870 -18.422 1.00 74.88 87 GLN A C 1
ATOM 691 O O . GLN A 1 87 ? 11.103 9.376 -19.524 1.00 74.88 87 GLN A O 1
ATOM 696 N N . ALA A 1 88 ? 11.655 7.887 -17.932 1.00 68.94 88 ALA A N 1
ATOM 697 C CA . ALA A 1 88 ? 12.778 7.291 -18.648 1.00 68.94 88 ALA A CA 1
ATOM 698 C C . ALA A 1 88 ? 12.326 6.539 -19.911 1.00 68.94 88 ALA A C 1
ATOM 700 O O . ALA A 1 88 ? 12.876 6.790 -20.983 1.00 68.94 88 ALA A O 1
ATOM 701 N N . GLU A 1 89 ? 11.256 5.735 -19.815 1.00 68.50 89 GLU A N 1
ATOM 702 C CA . GLU A 1 89 ? 10.611 5.069 -20.961 1.00 68.50 89 GLU A CA 1
ATOM 703 C C . GLU A 1 89 ? 10.220 6.081 -22.054 1.00 68.50 89 GLU A C 1
ATOM 705 O O . GLU A 1 89 ? 10.405 5.828 -23.241 1.00 68.50 89 GLU A O 1
ATOM 710 N N . LYS A 1 90 ? 9.687 7.250 -21.668 1.00 70.56 90 LYS A N 1
ATOM 711 C CA . LYS A 1 90 ? 9.275 8.295 -22.619 1.00 70.56 90 LYS A CA 1
ATOM 712 C C . LYS A 1 90 ? 10.465 8.977 -23.300 1.00 70.56 90 LYS A C 1
ATOM 714 O O . LYS A 1 90 ? 10.374 9.348 -24.469 1.00 70.56 90 LYS A O 1
ATOM 719 N N . ASN A 1 91 ? 11.547 9.186 -22.560 1.00 70.50 91 ASN A N 1
ATOM 720 C CA . ASN A 1 91 ? 12.700 9.941 -23.041 1.00 70.50 91 ASN A CA 1
ATOM 721 C C . ASN A 1 91 ? 13.683 9.079 -23.848 1.00 70.50 91 ASN A C 1
ATOM 723 O O . ASN A 1 91 ? 14.460 9.635 -24.622 1.00 70.50 91 ASN A O 1
ATOM 727 N N . GLY A 1 92 ? 13.594 7.750 -23.733 1.00 63.00 92 GLY A N 1
ATOM 728 C CA . GLY A 1 92 ? 14.565 6.817 -24.302 1.00 63.00 92 GLY A CA 1
ATOM 729 C C . GLY A 1 92 ? 15.863 6.772 -23.489 1.00 63.00 92 GLY A C 1
ATOM 730 O O . GLY A 1 92 ? 16.947 6.767 -24.060 1.00 63.00 92 GLY A O 1
ATOM 731 N N . ASN A 1 93 ? 15.752 6.860 -22.159 1.00 60.59 93 ASN A N 1
ATOM 732 C CA . ASN A 1 93 ? 16.896 6.968 -21.252 1.00 60.59 93 ASN A CA 1
ATOM 733 C C . ASN A 1 93 ? 17.228 5.623 -20.607 1.00 60.59 93 ASN A C 1
ATOM 735 O O . ASN A 1 93 ? 16.318 4.869 -20.270 1.00 60.59 93 ASN A O 1
ATOM 739 N N . THR A 1 94 ? 18.509 5.390 -20.326 1.00 56.00 94 THR A N 1
ATOM 740 C CA . THR A 1 94 ? 18.979 4.235 -19.552 1.00 56.00 94 THR A CA 1
ATOM 741 C C . THR A 1 94 ? 18.700 4.416 -18.056 1.00 56.00 94 THR A C 1
ATOM 743 O O . THR A 1 94 ? 18.866 5.514 -17.520 1.00 56.00 94 THR A O 1
ATOM 746 N N . ILE A 1 95 ? 18.279 3.353 -17.366 1.00 59.44 95 ILE A N 1
ATOM 747 C CA . ILE A 1 95 ? 18.112 3.344 -15.904 1.00 59.44 95 ILE A CA 1
ATOM 748 C C . ILE A 1 95 ? 19.006 2.249 -15.331 1.00 59.44 95 ILE A C 1
ATOM 750 O O . ILE A 1 95 ? 18.858 1.091 -15.701 1.00 59.44 95 ILE A O 1
ATOM 754 N N . ASN A 1 96 ? 19.908 2.583 -14.412 1.00 49.09 96 ASN A N 1
ATOM 755 C CA . ASN A 1 96 ? 20.678 1.558 -13.714 1.00 49.09 96 ASN A CA 1
ATOM 756 C C . ASN A 1 96 ? 19.756 0.826 -12.726 1.00 49.09 96 ASN A C 1
ATOM 758 O O . ASN A 1 96 ? 19.187 1.453 -11.827 1.00 49.09 96 ASN A O 1
ATOM 762 N N . ALA A 1 97 ? 19.578 -0.479 -12.912 1.00 48.59 97 ALA A N 1
ATOM 763 C CA . ALA A 1 97 ? 18.849 -1.327 -11.984 1.00 48.59 97 ALA A CA 1
ATOM 764 C C . ALA A 1 97 ? 19.770 -2.449 -11.508 1.00 48.59 97 ALA A C 1
ATOM 766 O O . ALA A 1 97 ? 20.205 -3.279 -12.299 1.00 48.59 97 ALA A O 1
ATOM 767 N N . CYS A 1 98 ? 20.070 -2.453 -10.205 1.00 42.72 98 CYS A N 1
ATOM 768 C CA . CYS A 1 98 ? 20.769 -3.530 -9.498 1.00 42.72 98 CYS A CA 1
ATOM 769 C C . CYS A 1 98 ? 21.918 -4.174 -10.306 1.00 42.72 98 CYS A C 1
ATOM 771 O O . CYS A 1 98 ? 21.856 -5.352 -10.653 1.00 42.72 98 CYS A O 1
ATOM 773 N N . HIS A 1 99 ? 22.979 -3.399 -10.560 1.00 39.53 99 HIS A N 1
ATOM 774 C CA . HIS A 1 99 ? 24.216 -3.815 -11.245 1.00 39.53 99 HIS A CA 1
ATOM 775 C C . HIS A 1 99 ? 24.124 -4.048 -12.764 1.00 39.53 99 HIS A C 1
ATOM 777 O O . HIS A 1 99 ? 25.109 -4.490 -13.344 1.00 39.53 99 HIS A O 1
ATOM 783 N N . HIS A 1 100 ? 23.005 -3.713 -13.416 1.00 48.34 100 HIS A N 1
ATOM 784 C CA . HIS A 1 100 ? 22.883 -3.744 -14.877 1.00 48.34 100 HIS A CA 1
ATOM 785 C C . HIS A 1 100 ? 22.201 -2.478 -15.411 1.00 48.34 100 HIS A C 1
ATOM 787 O O . HIS A 1 100 ? 21.329 -1.889 -14.763 1.00 48.34 100 HIS A O 1
ATOM 793 N N . ASP A 1 101 ? 22.597 -2.055 -16.608 1.00 52.12 101 ASP A N 1
ATOM 794 C CA . ASP A 1 101 ? 22.013 -0.904 -17.286 1.00 52.12 101 ASP A CA 1
ATOM 795 C C . ASP A 1 101 ? 20.758 -1.330 -18.069 1.00 52.12 101 ASP A C 1
ATOM 797 O O . ASP A 1 101 ? 20.804 -2.179 -18.953 1.00 52.12 101 ASP A O 1
ATOM 801 N N . LEU A 1 102 ? 19.595 -0.758 -17.733 1.00 56.31 102 LEU A N 1
ATOM 802 C CA . LEU A 1 102 ? 18.353 -0.967 -18.484 1.00 56.31 102 LEU A CA 1
ATOM 803 C C . LEU A 1 102 ? 18.276 0.029 -19.633 1.00 56.31 102 LEU A C 1
ATOM 805 O O . LEU A 1 102 ? 18.096 1.221 -19.382 1.00 56.31 102 LEU A O 1
ATOM 809 N N . PHE A 1 103 ? 18.322 -0.443 -20.875 1.00 55.38 103 PHE A N 1
ATOM 810 C CA . PHE A 1 103 ? 18.153 0.396 -22.059 1.00 55.38 103 PHE A CA 1
ATOM 811 C C . PHE A 1 103 ? 16.684 0.447 -22.493 1.00 55.38 103 PHE A C 1
ATOM 813 O O . PHE A 1 103 ? 16.018 -0.572 -22.664 1.00 55.38 103 PHE A O 1
ATOM 820 N N . PHE A 1 104 ? 16.157 1.657 -22.682 1.00 58.78 104 PHE A N 1
ATOM 821 C CA . PHE A 1 104 ? 14.804 1.870 -23.190 1.00 58.78 104 PHE A CA 1
ATOM 822 C C . PHE A 1 104 ? 14.893 2.525 -24.568 1.00 58.78 104 PHE A C 1
ATOM 824 O O . PHE A 1 104 ? 15.071 3.735 -24.661 1.00 58.78 104 PHE A O 1
ATOM 831 N N . ASP A 1 105 ? 14.762 1.745 -25.642 1.00 50.06 105 ASP A N 1
ATOM 832 C CA . ASP A 1 105 ? 14.641 2.303 -26.993 1.00 50.06 105 ASP A CA 1
ATOM 833 C C . ASP A 1 105 ? 13.224 2.866 -27.233 1.00 50.06 105 ASP A C 1
ATOM 835 O O . ASP A 1 105 ? 12.214 2.318 -26.770 1.00 50.06 105 ASP A O 1
ATOM 839 N N . LYS A 1 106 ? 13.137 4.003 -27.933 1.00 46.06 106 LYS A N 1
ATOM 840 C CA . LYS A 1 106 ? 11.896 4.765 -28.126 1.00 46.06 106 LYS A CA 1
ATOM 841 C C . LYS A 1 106 ? 10.890 3.943 -28.929 1.00 46.06 106 LYS A C 1
ATOM 843 O O . LYS A 1 106 ? 10.975 3.837 -30.144 1.00 46.06 106 LYS A O 1
ATOM 848 N N . GLY A 1 107 ? 9.875 3.426 -28.241 1.00 49.81 107 GLY A N 1
ATOM 849 C CA . GLY A 1 107 ? 8.797 2.648 -28.860 1.00 49.81 107 GLY A CA 1
ATOM 850 C C . GLY A 1 107 ? 9.010 1.131 -28.843 1.00 49.81 107 GLY A C 1
ATOM 851 O O . GLY A 1 107 ? 8.087 0.401 -29.204 1.00 49.81 107 GLY A O 1
ATOM 852 N N . CYS A 1 108 ? 10.152 0.640 -28.352 1.00 47.47 108 CYS A N 1
ATOM 853 C CA . CYS A 1 108 ? 10.411 -0.790 -28.205 1.00 47.47 108 CYS A CA 1
ATOM 854 C C . CYS A 1 108 ? 9.919 -1.322 -26.848 1.00 47.47 108 CYS A C 1
ATOM 856 O O . CYS A 1 108 ? 10.092 -0.716 -25.787 1.00 47.47 108 CYS A O 1
ATOM 858 N N . LYS A 1 109 ? 9.278 -2.496 -26.868 1.00 50.72 109 LYS A N 1
ATOM 859 C CA . LYS A 1 109 ? 8.806 -3.184 -25.661 1.00 5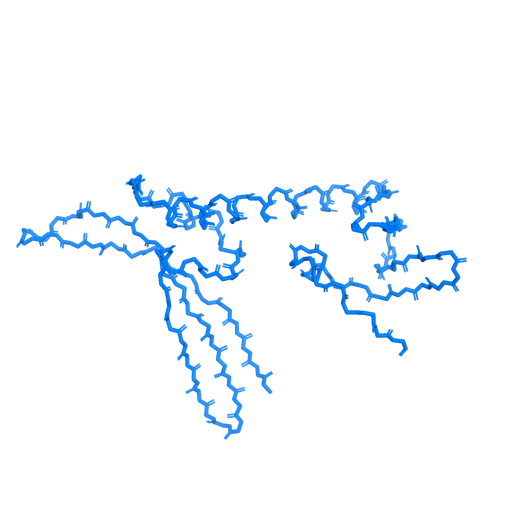0.72 109 LYS A CA 1
ATOM 860 C C . LYS A 1 109 ? 9.977 -3.877 -24.948 1.00 50.72 109 LYS A C 1
ATOM 862 O O . LYS A 1 109 ? 10.231 -5.041 -25.201 1.00 50.72 109 LYS A O 1
ATOM 867 N N . LYS A 1 110 ? 10.591 -3.143 -24.014 1.00 57.19 110 LYS A N 1
ATOM 868 C CA . LYS A 1 110 ? 11.240 -3.601 -22.763 1.00 57.19 110 LYS A CA 1
ATOM 869 C C . LYS A 1 110 ? 12.221 -4.768 -22.894 1.00 57.19 110 LYS A C 1
ATOM 871 O O . LYS A 1 110 ? 11.865 -5.896 -22.562 1.00 57.19 110 LYS A O 1
ATOM 876 N N . TRP A 1 111 ? 13.457 -4.452 -23.262 1.00 53.59 111 TRP A N 1
ATOM 877 C CA . TRP A 1 111 ? 14.579 -5.382 -23.197 1.00 53.59 111 TRP A CA 1
ATOM 878 C C . TRP A 1 111 ? 15.620 -4.863 -22.194 1.00 53.59 111 TRP A C 1
ATOM 880 O O . TRP A 1 111 ? 15.968 -3.689 -22.226 1.00 53.59 111 TRP A O 1
ATOM 890 N N . LEU A 1 112 ? 16.068 -5.706 -21.267 1.00 56.09 112 LEU A N 1
ATOM 891 C CA . LEU A 1 112 ? 17.270 -5.488 -20.465 1.00 56.09 112 LEU A CA 1
ATOM 892 C C . LEU A 1 112 ? 18.427 -6.062 -21.269 1.00 56.09 112 LEU A C 1
ATOM 894 O O . LEU A 1 112 ? 18.425 -7.262 -21.521 1.00 56.09 112 LEU A O 1
ATOM 898 N N . GLU A 1 113 ? 19.364 -5.222 -21.692 1.00 52.75 113 GLU A N 1
ATOM 899 C CA . GLU A 1 113 ? 20.567 -5.666 -22.397 1.00 52.75 113 GLU A CA 1
ATOM 900 C C . GLU A 1 113 ? 21.722 -5.748 -21.400 1.00 52.75 113 GLU A C 1
ATOM 902 O O . GLU A 1 113 ? 22.086 -4.757 -20.772 1.00 52.75 113 GLU A O 1
ATOM 907 N N . THR A 1 114 ? 22.264 -6.948 -21.213 1.00 57.28 114 THR A N 1
ATOM 908 C CA . THR A 1 114 ? 23.563 -7.162 -20.564 1.00 57.28 114 THR A CA 1
ATOM 909 C C . THR A 1 114 ? 24.649 -7.254 -21.635 1.00 57.28 114 THR A C 1
ATOM 911 O O . THR A 1 114 ? 24.331 -7.347 -22.820 1.00 57.28 114 THR A O 1
ATOM 914 N N . ASP A 1 115 ? 25.925 -7.303 -21.235 1.00 53.78 115 ASP A N 1
ATOM 915 C CA . ASP A 1 115 ? 27.086 -7.374 -22.143 1.00 53.78 115 ASP A CA 1
ATOM 916 C C . ASP A 1 115 ? 27.032 -8.510 -23.194 1.00 53.78 115 ASP A C 1
ATOM 918 O O . ASP A 1 115 ? 27.868 -8.534 -24.091 1.00 53.78 115 ASP A O 1
ATOM 922 N N . ASN A 1 116 ? 26.075 -9.449 -23.118 1.00 53.34 116 ASN A N 1
ATOM 923 C CA . ASN A 1 116 ? 25.898 -10.507 -24.118 1.00 53.34 116 ASN A CA 1
ATOM 924 C C . ASN A 1 116 ? 24.450 -10.973 -24.392 1.00 53.34 116 ASN A C 1
ATOM 926 O O . ASN A 1 116 ? 24.285 -11.854 -25.239 1.00 53.34 116 ASN A O 1
ATOM 930 N N . GLN A 1 117 ? 23.405 -10.473 -23.711 1.00 57.94 117 GLN A N 1
ATOM 931 C CA . GLN A 1 117 ? 22.023 -10.965 -23.897 1.00 57.94 117 GLN A CA 1
ATOM 932 C C . GLN A 1 117 ? 20.951 -9.897 -23.635 1.00 57.94 117 GLN A C 1
ATOM 934 O O . GLN A 1 117 ? 21.082 -9.084 -22.722 1.00 57.94 117 GLN A O 1
ATOM 939 N N . SER A 1 118 ? 19.856 -9.954 -24.402 1.00 58.06 118 SER A N 1
ATOM 940 C CA . SER A 1 118 ? 18.680 -9.089 -24.239 1.00 58.06 118 SER A CA 1
ATOM 941 C C . SER A 1 118 ? 17.508 -9.884 -23.645 1.00 58.06 118 SER A C 1
ATOM 943 O O . SER A 1 118 ? 17.093 -10.891 -24.216 1.00 58.06 118 SER A O 1
ATOM 945 N N . TYR A 1 119 ? 16.929 -9.423 -22.533 1.00 60.84 119 TYR A N 1
ATOM 946 C CA . TYR A 1 119 ? 15.837 -10.108 -21.821 1.00 60.84 119 TYR A CA 1
ATOM 947 C C . TYR A 1 119 ? 14.577 -9.259 -21.730 1.00 60.84 119 TYR A C 1
ATOM 949 O O . TYR A 1 119 ? 14.650 -8.066 -21.455 1.00 60.84 119 TYR A O 1
ATOM 957 N N . TYR A 1 120 ? 13.400 -9.871 -21.845 1.00 60.50 120 TYR A N 1
ATOM 958 C CA . TYR A 1 120 ? 12.154 -9.166 -21.558 1.00 60.50 120 TYR A CA 1
ATOM 959 C C . TYR A 1 120 ? 11.953 -8.992 -20.048 1.00 60.50 120 TYR A C 1
ATOM 961 O O . TYR A 1 120 ? 11.900 -9.977 -19.314 1.00 60.50 120 TYR A O 1
ATOM 969 N N . VAL A 1 121 ? 11.762 -7.752 -19.585 1.00 65.19 121 VAL A N 1
ATOM 970 C CA . VAL A 1 121 ? 11.515 -7.470 -18.159 1.00 65.19 121 VAL A CA 1
ATOM 971 C C . VAL A 1 121 ? 10.174 -6.774 -17.954 1.00 65.19 121 VAL A C 1
ATOM 973 O O . VAL A 1 121 ? 9.877 -5.728 -18.548 1.00 65.19 121 VAL A O 1
ATOM 976 N N . ARG A 1 122 ? 9.336 -7.327 -17.065 1.00 65.12 122 ARG A N 1
ATOM 977 C CA . ARG A 1 122 ? 8.058 -6.694 -16.719 1.00 65.12 122 ARG A CA 1
ATOM 978 C C . ARG A 1 122 ? 8.304 -5.499 -15.809 1.00 65.12 122 ARG A C 1
ATOM 980 O O . ARG A 1 122 ? 9.146 -5.505 -14.921 1.00 65.12 122 ARG A O 1
ATOM 987 N N . ARG A 1 123 ? 7.463 -4.476 -15.968 1.00 69.94 123 ARG A N 1
ATOM 988 C CA . ARG A 1 123 ? 7.507 -3.255 -15.144 1.00 69.94 123 ARG A CA 1
ATOM 989 C C . ARG A 1 123 ? 7.446 -3.554 -13.643 1.00 69.94 123 ARG A C 1
ATOM 991 O O . ARG A 1 123 ? 8.066 -2.843 -12.868 1.00 69.94 123 ARG A O 1
ATOM 998 N N . LYS A 1 124 ? 6.643 -4.550 -13.259 1.00 69.44 124 LYS A N 1
ATOM 999 C CA . LYS A 1 124 ? 6.444 -4.937 -11.862 1.00 69.44 124 LYS A CA 1
ATOM 1000 C C . LYS A 1 124 ? 7.715 -5.556 -11.275 1.00 69.44 124 LYS A C 1
ATOM 1002 O O . LYS A 1 124 ? 8.140 -5.115 -10.223 1.00 69.44 124 LYS A O 1
ATOM 1007 N N . ASP A 1 125 ? 8.387 -6.426 -12.024 1.00 69.44 125 ASP A N 1
ATOM 1008 C CA . ASP A 1 125 ? 9.644 -7.063 -11.603 1.00 69.44 125 ASP A CA 1
ATOM 1009 C C . ASP A 1 125 ? 10.769 -6.034 -11.358 1.00 69.44 125 ASP A C 1
ATOM 1011 O O . ASP A 1 125 ? 11.509 -6.149 -10.385 1.00 69.44 125 ASP A O 1
ATOM 1015 N N . ILE A 1 126 ? 10.834 -4.971 -12.176 1.00 70.00 126 ILE A N 1
ATOM 1016 C CA . ILE A 1 126 ? 11.768 -3.839 -11.980 1.00 70.00 126 ILE A CA 1
ATOM 1017 C C . ILE A 1 126 ? 11.470 -3.088 -10.674 1.00 70.00 126 ILE A C 1
ATOM 1019 O O . ILE A 1 126 ? 12.384 -2.644 -9.989 1.00 70.00 126 ILE A O 1
ATOM 1023 N N . LEU A 1 127 ? 10.188 -2.896 -10.347 1.00 69.94 127 LEU A N 1
ATOM 1024 C CA . LEU A 1 127 ? 9.766 -2.132 -9.169 1.00 69.94 127 LEU A CA 1
ATOM 1025 C C . LEU A 1 127 ? 9.853 -2.949 -7.874 1.00 69.94 127 LEU A C 1
ATOM 1027 O O . LEU A 1 127 ? 10.087 -2.374 -6.815 1.00 69.94 127 LEU A O 1
ATOM 1031 N N . ASP A 1 128 ? 9.691 -4.267 -7.974 1.00 64.25 128 ASP A N 1
ATOM 1032 C CA . ASP A 1 128 ? 9.712 -5.198 -6.846 1.00 64.25 128 ASP A CA 1
ATOM 1033 C C . ASP A 1 128 ? 11.139 -5.729 -6.554 1.00 64.25 128 ASP A C 1
ATOM 1035 O O . ASP A 1 128 ? 11.313 -6.564 -5.671 1.00 64.25 128 ASP A O 1
ATOM 1039 N N . ASN A 1 129 ? 12.170 -5.241 -7.268 1.00 58.03 129 ASN A N 1
ATOM 1040 C CA . ASN A 1 129 ? 13.587 -5.653 -7.183 1.00 58.03 129 ASN A CA 1
ATOM 1041 C C . ASN A 1 129 ? 13.855 -7.158 -7.411 1.00 58.03 129 ASN A C 1
ATOM 1043 O O . ASN A 1 129 ? 14.941 -7.647 -7.103 1.00 58.03 129 ASN A O 1
ATOM 1047 N N . ASN A 1 130 ? 12.899 -7.894 -7.981 1.00 44.44 130 ASN A N 1
ATOM 1048 C CA . ASN A 1 130 ? 13.010 -9.323 -8.272 1.00 44.44 130 ASN A CA 1
ATOM 1049 C C . ASN A 1 130 ? 13.249 -9.528 -9.773 1.00 44.44 130 ASN A C 1
ATOM 1051 O O . ASN A 1 130 ? 12.325 -9.824 -10.531 1.00 44.44 130 ASN A O 1
ATOM 1055 N N . PHE A 1 131 ? 14.494 -9.381 -10.223 1.00 43.00 131 PHE A N 1
ATOM 1056 C CA . PHE A 1 131 ? 14.866 -9.800 -11.575 1.00 43.00 131 PHE A CA 1
ATOM 1057 C C . PHE A 1 131 ? 14.972 -11.330 -11.618 1.00 43.00 131 PHE A C 1
ATOM 1059 O O . PHE A 1 131 ? 15.975 -11.905 -11.203 1.00 43.00 131 PHE A O 1
ATOM 1066 N N . ILE A 1 132 ? 13.929 -11.998 -12.119 1.00 31.75 132 ILE A N 1
ATOM 1067 C CA . ILE A 1 132 ? 14.021 -13.393 -12.566 1.00 31.75 132 ILE A CA 1
ATOM 1068 C C . ILE A 1 132 ? 14.489 -13.364 -14.020 1.00 31.75 132 ILE A C 1
ATOM 1070 O O . ILE A 1 132 ? 13.755 -12.934 -14.910 1.00 31.75 132 ILE A O 1
ATOM 1074 N N . VAL A 1 133 ? 15.722 -13.812 -14.247 1.00 31.72 133 VAL A N 1
ATOM 1075 C CA . VAL A 1 133 ? 16.260 -14.091 -15.581 1.00 31.72 133 VAL A CA 1
ATOM 1076 C C . VAL A 1 133 ? 15.570 -15.354 -16.092 1.00 31.72 133 VAL A C 1
ATOM 1078 O O . VAL A 1 133 ? 15.768 -16.432 -15.534 1.00 31.72 133 VAL A O 1
ATOM 1081 N N . ILE A 1 134 ? 14.732 -15.228 -17.119 1.00 30.33 134 ILE A N 1
ATOM 1082 C CA . ILE A 1 134 ? 14.244 -16.385 -17.876 1.00 30.33 134 ILE A CA 1
ATOM 1083 C C . ILE A 1 134 ? 15.137 -16.473 -19.115 1.00 30.33 134 ILE A C 1
ATOM 1085 O O . ILE A 1 134 ? 15.097 -15.573 -19.955 1.00 30.33 134 ILE A O 1
ATOM 1089 N N . ALA A 1 135 ? 15.997 -17.494 -19.138 1.00 30.23 135 ALA A N 1
ATOM 1090 C CA . ALA A 1 135 ? 16.875 -17.835 -20.257 1.00 30.23 135 ALA A CA 1
ATOM 1091 C C . ALA A 1 135 ? 16.114 -18.573 -21.366 1.00 30.23 135 ALA A C 1
ATOM 1093 O O . ALA A 1 135 ? 15.144 -19.294 -21.031 1.00 30.23 135 ALA A O 1
#

Organism: NCBI:txid2840838